Protein AF-A0A1C9CGJ0-F1 (afdb_monomer_lite)

Organism: NCBI:txid1196377

InterPro domains:
  IPR025595 Ycf91-like [PF14251] (33-117)

Secondary structure (DSSP, 8-state):
---------TT--S-----S-------SS-SEEEEEEEETTEEEEEEEEGGGGSSS-TT-PPPPEEEEESSHHHHHHHHHH-HHHHHH--HHHHHHHHHHHHHHHHHHHTT------

Radius of gyration: 16.67 Å; chains: 1; bounding box: 35×42×38 Å

Structure (mmCIF, N/CA/C/O backbone):
data_AF-A0A1C9CGJ0-F1
#
_entry.id   AF-A0A1C9CGJ0-F1
#
loop_
_atom_site.group_PDB
_atom_site.id
_atom_site.type_symbol
_atom_site.label_atom_id
_atom_site.label_alt_id
_atom_site.label_comp_id
_atom_site.label_asym_id
_atom_site.label_entity_id
_atom_site.label_seq_id
_atom_site.pdbx_PDB_ins_code
_atom_site.Cartn_x
_atom_site.Cartn_y
_atom_site.Cartn_z
_atom_site.occupancy
_atom_site.B_iso_or_equiv
_atom_site.auth_seq_id
_atom_site.auth_comp_id
_atom_site.auth_asym_id
_atom_site.auth_atom_id
_atom_site.pdbx_PDB_model_num
ATOM 1 N N . MET A 1 1 ? 22.691 -13.313 21.197 1.00 34.34 1 MET A N 1
ATOM 2 C CA . MET A 1 1 ? 21.961 -14.297 22.032 1.00 34.34 1 MET A CA 1
ATOM 3 C C . MET A 1 1 ? 20.498 -13.873 21.998 1.00 34.34 1 MET A C 1
ATOM 5 O O . MET A 1 1 ? 20.251 -12.762 22.424 1.00 34.34 1 MET A O 1
ATOM 9 N N . LEU A 1 2 ? 19.514 -14.563 21.418 1.00 28.83 2 LEU A N 1
ATOM 10 C CA . LEU A 1 2 ? 19.310 -15.968 21.039 1.00 28.83 2 LEU A CA 1
ATOM 11 C C . LEU A 1 2 ? 18.560 -16.051 19.684 1.00 28.83 2 LEU A C 1
ATOM 13 O O . LEU A 1 2 ? 17.824 -15.140 19.321 1.00 28.83 2 LEU A O 1
ATOM 17 N N . ASN A 1 3 ? 18.786 -17.144 18.952 1.00 32.75 3 ASN A N 1
ATOM 18 C CA . ASN A 1 3 ? 18.269 -17.458 17.613 1.00 32.75 3 ASN A CA 1
ATOM 19 C C . ASN A 1 3 ? 16.785 -17.863 17.611 1.00 32.75 3 ASN A C 1
ATOM 21 O O . ASN A 1 3 ? 16.377 -18.567 18.524 1.00 32.75 3 ASN A O 1
ATOM 25 N N . PHE A 1 4 ? 16.054 -17.590 16.521 1.00 26.88 4 PHE A N 1
ATOM 26 C CA . PHE A 1 4 ? 14.960 -18.458 16.041 1.00 26.88 4 PHE A CA 1
ATOM 27 C C . PHE A 1 4 ? 14.774 -18.319 14.516 1.00 26.88 4 PHE A C 1
ATOM 29 O O . PHE A 1 4 ? 13.781 -17.801 14.018 1.00 26.88 4 PHE A O 1
ATOM 36 N N . PHE A 1 5 ? 15.757 -18.795 13.748 1.00 32.62 5 PHE A N 1
ATOM 37 C CA . PHE A 1 5 ? 15.489 -19.267 12.389 1.00 32.62 5 PHE A CA 1
ATOM 38 C C . PHE A 1 5 ? 15.188 -20.764 12.499 1.00 32.62 5 PHE A C 1
ATOM 40 O O . PHE A 1 5 ? 16.071 -21.506 12.938 1.00 32.62 5 PHE A O 1
ATOM 47 N N . PRO A 1 6 ? 13.983 -21.243 12.147 1.00 31.89 6 PRO A N 1
ATOM 48 C CA . PRO A 1 6 ? 13.762 -22.674 12.053 1.00 31.89 6 PRO A CA 1
ATOM 49 C C . PRO A 1 6 ? 14.631 -23.195 10.908 1.00 31.89 6 PRO A C 1
ATOM 51 O O . PRO A 1 6 ? 14.603 -22.673 9.792 1.00 31.89 6 PRO A O 1
ATOM 54 N N . SER A 1 7 ? 15.442 -24.207 11.201 1.00 34.97 7 SER A N 1
ATOM 55 C CA . SER A 1 7 ? 16.223 -24.934 10.211 1.00 34.97 7 SER A CA 1
ATOM 56 C C . SER A 1 7 ? 15.279 -25.484 9.138 1.00 34.97 7 SER A C 1
ATOM 58 O O . SER A 1 7 ? 14.544 -26.441 9.386 1.00 34.97 7 SER A O 1
ATOM 60 N N . LEU A 1 8 ? 15.274 -24.872 7.951 1.00 35.66 8 LEU A N 1
ATOM 61 C CA . LEU A 1 8 ? 14.598 -25.441 6.791 1.00 35.66 8 LEU A CA 1
ATOM 62 C C . LEU A 1 8 ? 15.404 -26.642 6.294 1.00 35.66 8 LEU A C 1
ATOM 64 O O . LEU A 1 8 ? 16.453 -26.518 5.660 1.00 35.66 8 LEU A O 1
ATOM 68 N N . ASP A 1 9 ? 14.884 -27.805 6.655 1.00 29.20 9 ASP A N 1
ATOM 69 C CA . ASP A 1 9 ? 15.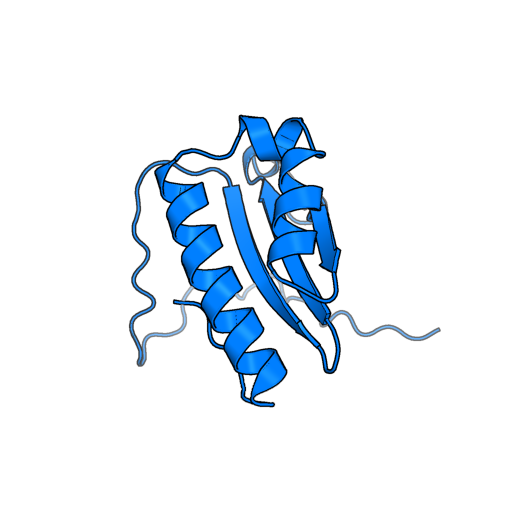351 -29.127 6.286 1.00 29.20 9 ASP A CA 1
ATOM 70 C C . ASP A 1 9 ? 15.365 -29.312 4.755 1.00 29.20 9 ASP A C 1
ATOM 72 O O . ASP A 1 9 ? 14.394 -29.011 4.052 1.00 29.20 9 ASP A O 1
ATOM 76 N N . LYS A 1 10 ? 16.492 -29.797 4.225 1.00 35.28 10 LYS A N 1
ATOM 77 C CA . LYS A 1 10 ? 16.827 -29.807 2.788 1.00 35.28 10 LYS A CA 1
ATOM 78 C C . LYS A 1 10 ? 16.078 -30.864 1.966 1.00 35.28 10 LYS A C 1
ATOM 80 O O . LYS A 1 10 ? 16.299 -30.951 0.763 1.00 35.28 10 LYS A O 1
ATOM 85 N N . HIS A 1 11 ? 15.164 -31.617 2.570 1.00 27.78 11 HIS A N 1
ATOM 86 C CA . HIS A 1 11 ? 14.382 -32.654 1.888 1.00 27.78 11 HIS A CA 1
ATOM 87 C C . HIS A 1 11 ? 12.887 -32.337 1.725 1.00 27.78 11 HIS A C 1
ATOM 89 O O . HIS A 1 11 ? 12.141 -33.169 1.217 1.00 27.78 11 HIS A O 1
ATOM 95 N N . LYS A 1 12 ? 12.429 -31.124 2.068 1.00 29.92 12 LYS A N 1
ATOM 96 C CA . LYS A 1 12 ? 11.003 -30.741 1.980 1.00 29.92 12 LYS A CA 1
ATOM 97 C C . LYS A 1 12 ? 10.610 -29.918 0.745 1.00 29.92 12 LYS A C 1
ATOM 99 O O . LYS A 1 12 ? 9.554 -29.297 0.732 1.00 29.92 12 LYS A O 1
ATOM 104 N N . PHE A 1 13 ? 11.420 -29.950 -0.313 1.00 36.97 13 PHE A N 1
ATOM 105 C CA . PHE A 1 13 ? 11.047 -29.457 -1.646 1.00 36.97 13 PHE A CA 1
ATOM 106 C C . PHE A 1 13 ? 10.605 -30.614 -2.548 1.00 36.97 13 PHE A C 1
AT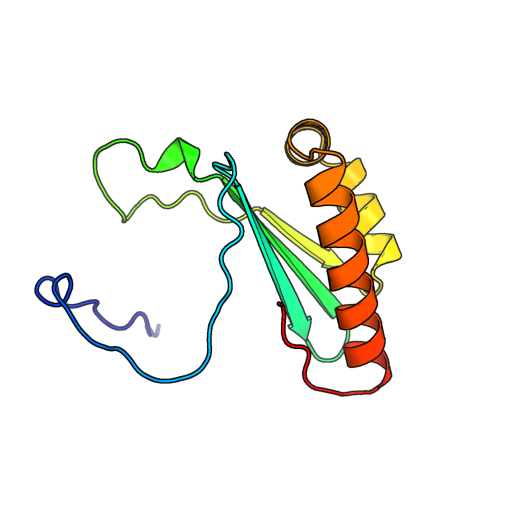OM 108 O O . PHE A 1 13 ? 11.171 -30.845 -3.608 1.00 36.97 13 PHE A O 1
ATOM 115 N N . SER A 1 14 ? 9.604 -31.382 -2.125 1.00 33.31 14 SER A N 1
ATOM 116 C CA . SER A 1 14 ? 8.770 -32.131 -3.068 1.00 33.31 14 SER A CA 1
ATOM 117 C C . SER A 1 14 ? 7.458 -32.530 -2.398 1.00 33.31 14 SER A C 1
ATOM 119 O O . SER A 1 14 ? 7.416 -33.405 -1.544 1.00 33.31 14 SER A O 1
ATOM 121 N N . VAL A 1 15 ? 6.388 -31.870 -2.848 1.00 41.78 15 VAL A N 1
ATOM 122 C CA . VAL A 1 15 ? 4.976 -32.191 -2.593 1.00 41.78 15 VAL A CA 1
ATOM 123 C C . VAL A 1 15 ? 4.485 -31.917 -1.160 1.00 41.78 15 VAL A C 1
ATOM 125 O O . VAL A 1 15 ? 5.176 -32.172 -0.185 1.00 41.78 15 VAL A O 1
ATOM 128 N N . LEU A 1 16 ? 3.233 -31.433 -1.086 1.00 32.56 16 LEU A N 1
ATOM 129 C CA . LEU A 1 16 ? 2.313 -31.248 0.056 1.00 32.56 16 LEU A CA 1
ATOM 130 C C . LEU A 1 16 ? 1.952 -29.759 0.270 1.00 32.56 16 LEU A C 1
ATOM 132 O O . LEU A 1 16 ? 2.797 -28.958 0.633 1.00 32.56 16 LEU A O 1
ATOM 136 N N . ARG A 1 17 ? 0.693 -29.328 0.104 1.00 26.47 17 ARG A N 1
ATOM 137 C CA . ARG A 1 17 ? -0.550 -30.109 -0.010 1.00 26.47 17 ARG A CA 1
ATOM 138 C C . ARG A 1 17 ? -1.696 -29.222 -0.518 1.00 26.47 17 ARG A C 1
ATOM 140 O O . ARG A 1 17 ? -1.867 -28.104 -0.045 1.00 26.47 17 ARG A O 1
ATOM 147 N N . LYS A 1 18 ? -2.511 -29.761 -1.432 1.00 40.00 18 LYS A N 1
ATOM 148 C CA . LYS A 1 18 ? -3.895 -29.323 -1.676 1.00 40.00 18 LYS A CA 1
ATOM 149 C C . LYS A 1 18 ? -4.667 -29.304 -0.345 1.00 40.00 18 LYS A C 1
ATOM 151 O O . LYS A 1 18 ? -4.686 -30.333 0.328 1.00 40.00 18 LYS A O 1
ATOM 156 N N . ASN A 1 19 ? -5.274 -28.168 0.009 1.00 25.78 19 ASN A N 1
ATOM 157 C CA . ASN A 1 19 ? -6.707 -28.023 0.327 1.00 25.78 19 ASN A CA 1
ATOM 158 C C . ASN A 1 19 ? -7.047 -26.571 0.737 1.00 25.78 19 ASN A C 1
ATOM 160 O O . ASN A 1 19 ? -6.459 -26.055 1.681 1.00 25.78 19 ASN A O 1
ATOM 164 N N . SER A 1 20 ? -8.016 -25.984 0.005 1.00 41.41 20 SER A N 1
ATOM 165 C CA . SER A 1 20 ? -8.964 -24.895 0.361 1.00 41.41 20 SER A CA 1
ATOM 166 C C . SER A 1 20 ? -8.390 -23.640 1.051 1.00 41.41 20 SER A C 1
ATOM 168 O O . SER A 1 20 ? -8.079 -23.691 2.230 1.00 41.41 20 SER A O 1
ATOM 170 N N . HIS A 1 21 ? -8.258 -22.456 0.450 1.00 29.89 21 HIS A N 1
ATOM 171 C CA . HIS A 1 21 ? -9.042 -21.777 -0.583 1.00 29.89 21 HIS A CA 1
ATOM 172 C C . HIS A 1 21 ? -8.117 -21.128 -1.627 1.00 29.89 21 HIS A C 1
ATOM 174 O O . HIS A 1 21 ? -6.976 -20.777 -1.346 1.00 29.89 21 HIS A O 1
ATOM 180 N N . THR A 1 22 ? -8.617 -21.017 -2.851 1.00 29.23 22 THR A N 1
ATOM 181 C CA . THR A 1 22 ? -7.965 -20.473 -4.049 1.00 29.23 22 THR A CA 1
ATOM 182 C C . THR A 1 22 ? -7.316 -19.103 -3.827 1.00 29.23 22 THR A C 1
ATOM 184 O O . THR A 1 22 ? -8.007 -18.092 -3.842 1.00 29.23 22 THR A O 1
ATOM 187 N N . LEU A 1 23 ? -5.984 -19.067 -3.711 1.00 36.19 23 LEU A N 1
ATOM 188 C CA . LEU A 1 23 ? -5.192 -17.880 -4.043 1.00 36.19 23 LEU A CA 1
ATOM 189 C C . LEU A 1 23 ? -5.130 -17.803 -5.569 1.00 36.19 23 LEU A C 1
ATOM 191 O O . LEU A 1 23 ? -4.410 -18.568 -6.220 1.00 36.19 23 LEU A O 1
ATOM 195 N N . SER A 1 24 ? -5.968 -16.950 -6.151 1.00 26.80 24 SER A N 1
ATOM 196 C CA . SER A 1 24 ? -5.990 -16.707 -7.588 1.00 26.80 24 SER A CA 1
ATOM 197 C C . SER A 1 24 ? -4.784 -15.859 -7.977 1.00 26.80 24 SER A C 1
ATOM 199 O O . SER A 1 24 ? -4.837 -14.635 -7.972 1.00 26.80 24 SER A O 1
ATOM 201 N N . PHE A 1 25 ? -3.690 -16.525 -8.337 1.00 38.56 25 PHE A N 1
ATOM 202 C CA . PHE A 1 25 ? -2.554 -15.883 -8.987 1.00 38.56 25 PHE A CA 1
ATOM 203 C 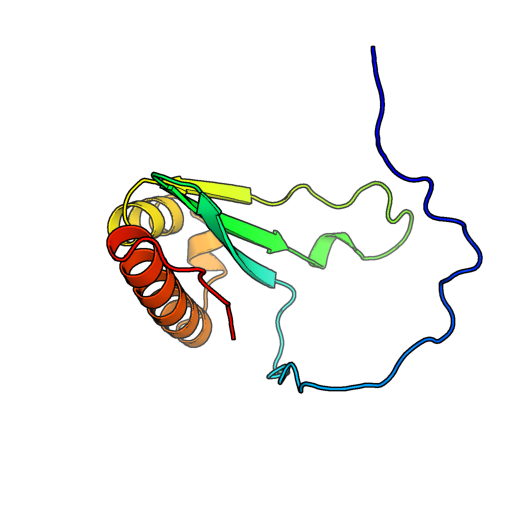C . PHE A 1 25 ? -2.958 -15.439 -10.397 1.00 38.56 25 PHE A C 1
ATOM 205 O O . PHE A 1 25 ? -3.013 -16.255 -11.323 1.00 38.56 25 PHE A O 1
ATOM 212 N N . SER A 1 26 ? -3.219 -14.145 -10.586 1.00 30.22 26 SER A N 1
ATOM 213 C CA . SER A 1 26 ? -3.253 -13.546 -11.919 1.00 30.22 26 SER A CA 1
ATOM 214 C C . SER A 1 26 ? -1.824 -13.468 -12.458 1.00 30.22 26 SER A C 1
ATOM 216 O O . SER A 1 26 ? -1.005 -12.618 -12.123 1.00 30.22 26 SER A O 1
ATOM 218 N N . LYS A 1 27 ? -1.506 -14.456 -13.286 1.00 38.28 27 LYS A N 1
ATOM 219 C CA . LYS A 1 27 ? -0.233 -14.630 -13.973 1.00 38.28 27 LYS A CA 1
ATOM 220 C C . LYS A 1 27 ? -0.192 -13.756 -15.224 1.00 38.28 27 LYS A C 1
ATOM 222 O O . LYS A 1 27 ? -0.697 -14.215 -16.237 1.00 38.28 27 LYS A O 1
ATOM 227 N N . VAL A 1 28 ? 0.470 -12.595 -15.196 1.00 33.00 28 VAL A N 1
ATOM 228 C CA . VAL A 1 28 ? 1.066 -11.969 -16.399 1.00 33.00 28 VAL A CA 1
ATOM 229 C C . VAL A 1 28 ? 2.300 -11.129 -16.006 1.00 33.00 28 VAL A C 1
ATOM 231 O O . VAL A 1 28 ? 2.183 -10.077 -15.394 1.00 33.00 28 VAL A O 1
ATOM 234 N N . SER A 1 29 ? 3.482 -11.656 -16.362 1.00 44.78 29 SER A N 1
ATOM 235 C CA . SER A 1 29 ? 4.811 -11.013 -16.483 1.00 44.78 29 SER A CA 1
ATOM 236 C C . SER A 1 29 ? 5.323 -10.098 -15.352 1.00 44.78 29 SER A C 1
ATOM 238 O O . SER A 1 29 ? 5.446 -8.894 -15.558 1.00 44.78 29 SER A O 1
ATOM 240 N N . THR A 1 30 ? 5.714 -10.627 -14.186 1.00 49.38 30 THR A N 1
ATOM 241 C CA . THR A 1 30 ? 6.213 -9.768 -13.090 1.00 49.38 30 THR A CA 1
ATOM 242 C C . THR A 1 30 ? 7.295 -10.408 -12.226 1.00 49.38 30 THR A C 1
ATOM 244 O O . THR A 1 30 ? 7.037 -11.185 -11.313 1.00 49.38 30 THR A O 1
ATOM 247 N N . ASN A 1 31 ? 8.546 -9.997 -12.438 1.00 67.12 31 ASN A N 1
ATOM 248 C CA . ASN A 1 31 ? 9.653 -10.270 -11.511 1.00 67.12 31 ASN A CA 1
ATOM 249 C C . ASN A 1 31 ? 9.565 -9.409 -10.233 1.00 67.12 31 ASN A C 1
ATOM 251 O O . ASN A 1 31 ? 10.584 -9.142 -9.603 1.00 67.12 31 ASN A O 1
ATOM 255 N N . THR A 1 32 ? 8.388 -8.925 -9.847 1.00 72.12 32 THR A N 1
ATOM 256 C CA . THR A 1 32 ? 8.191 -8.071 -8.674 1.00 72.12 32 THR A CA 1
ATOM 257 C C . THR A 1 32 ? 6.903 -8.449 -7.958 1.00 72.12 32 THR A C 1
ATOM 259 O O . THR A 1 32 ? 5.923 -8.833 -8.592 1.00 72.12 32 THR A O 1
ATOM 262 N N . TYR A 1 33 ? 6.901 -8.364 -6.628 1.00 81.69 33 TYR A N 1
ATOM 263 C CA . TYR A 1 33 ? 5.690 -8.562 -5.833 1.00 81.69 33 TYR A CA 1
ATOM 264 C C . TYR A 1 33 ? 5.645 -7.608 -4.639 1.00 81.69 33 TYR A C 1
ATOM 266 O O . TYR A 1 33 ? 6.683 -7.239 -4.083 1.00 81.69 33 TYR A O 1
ATOM 274 N N . TYR A 1 34 ? 4.424 -7.219 -4.262 1.00 85.44 34 TYR A N 1
ATOM 275 C CA . TYR A 1 34 ? 4.132 -6.339 -3.134 1.00 85.44 34 TYR A CA 1
ATOM 276 C C . TYR A 1 34 ? 3.373 -7.124 -2.065 1.00 85.44 34 TYR A C 1
ATOM 278 O O . TYR A 1 34 ? 2.354 -7.756 -2.353 1.00 85.44 34 TYR A O 1
ATOM 286 N N . LEU A 1 35 ? 3.860 -7.068 -0.830 1.00 88.44 35 LEU A N 1
ATOM 287 C CA . LEU A 1 35 ? 3.172 -7.603 0.337 1.00 88.44 35 LEU A CA 1
ATOM 288 C C . LEU A 1 35 ? 2.794 -6.449 1.257 1.00 88.44 35 LEU A C 1
ATOM 290 O O . LEU A 1 35 ? 3.667 -5.711 1.710 1.00 88.44 35 LEU A O 1
ATOM 294 N N . ILE A 1 36 ? 1.502 -6.308 1.533 1.00 88.69 36 ILE A N 1
ATOM 295 C CA . ILE A 1 36 ? 0.987 -5.298 2.450 1.00 88.69 36 ILE A CA 1
ATOM 296 C C . ILE A 1 36 ? 0.721 -5.945 3.799 1.00 88.69 36 ILE A C 1
ATOM 298 O O . ILE A 1 36 ? 0.142 -7.026 3.903 1.00 88.69 36 ILE A O 1
ATOM 302 N N . GLN A 1 37 ? 1.156 -5.268 4.846 1.00 87.56 37 GLN A N 1
ATOM 303 C CA . GLN A 1 37 ? 0.913 -5.641 6.226 1.00 87.56 37 GLN A CA 1
ATOM 304 C C . GLN A 1 37 ? 0.500 -4.397 7.000 1.00 87.56 37 GLN A C 1
ATOM 306 O O . GLN A 1 37 ? 0.742 -3.267 6.577 1.00 87.56 37 GLN A O 1
ATOM 311 N N . HIS A 1 38 ? -0.114 -4.596 8.156 1.00 80.44 38 HIS A N 1
ATOM 312 C CA . HIS A 1 38 ? -0.339 -3.518 9.105 1.00 80.44 38 HIS A CA 1
ATOM 313 C C . HIS A 1 38 ? -0.029 -4.013 10.511 1.00 80.44 38 HIS A C 1
ATOM 315 O O . HIS A 1 38 ? -0.245 -5.180 10.839 1.00 80.44 38 HIS A O 1
ATOM 321 N N . ASN A 1 39 ? 0.512 -3.105 11.310 1.00 79.38 39 ASN A N 1
ATOM 322 C CA . ASN A 1 39 ? 0.630 -3.223 12.755 1.00 79.38 39 ASN A CA 1
ATOM 323 C C . ASN A 1 39 ? -0.372 -2.256 13.397 1.00 79.38 39 ASN A C 1
ATOM 325 O O . ASN A 1 39 ? -1.004 -1.479 12.691 1.00 79.38 39 ASN A O 1
ATOM 329 N N . LEU A 1 40 ? -0.461 -2.255 14.732 1.00 76.25 40 LEU A N 1
ATOM 330 C CA . LEU A 1 40 ? -1.454 -1.480 15.497 1.00 76.25 40 LEU A CA 1
ATOM 331 C C . LEU A 1 40 ? -1.647 -0.026 15.026 1.00 76.25 40 LEU A C 1
ATOM 333 O O . LEU A 1 40 ? -2.781 0.437 15.009 1.00 76.25 40 LEU A O 1
ATOM 337 N N . ASP A 1 41 ? -0.574 0.654 14.600 1.00 87.12 41 ASP A N 1
ATOM 338 C CA . ASP A 1 41 ? -0.607 2.077 14.227 1.00 87.12 41 ASP A CA 1
ATOM 339 C C . ASP A 1 41 ? 0.015 2.393 12.852 1.00 87.12 41 ASP A C 1
ATOM 341 O O . ASP A 1 41 ? 0.289 3.557 12.544 1.00 87.12 41 ASP A O 1
ATOM 345 N N . SER A 1 42 ? 0.337 1.384 12.036 1.00 88.12 42 SER A N 1
ATOM 346 C CA . SER A 1 42 ? 1.050 1.628 10.772 1.00 88.12 42 SER A CA 1
ATOM 347 C C . SER A 1 42 ? 0.791 0.583 9.702 1.00 88.12 42 SER A C 1
ATOM 349 O O . SER A 1 42 ? 0.632 -0.600 9.987 1.00 88.12 42 SER A O 1
ATOM 351 N N . LEU A 1 43 ? 0.833 1.042 8.457 1.00 89.81 43 LEU A N 1
ATOM 352 C CA . LEU A 1 43 ? 0.882 0.234 7.252 1.00 89.81 43 LEU A CA 1
ATOM 353 C C . LEU A 1 43 ? 2.337 -0.016 6.859 1.00 89.81 43 LEU A C 1
ATOM 355 O O . LEU A 1 43 ? 3.197 0.859 7.000 1.00 89.81 43 LEU A O 1
ATOM 359 N N . GLN A 1 44 ? 2.591 -1.202 6.323 1.00 89.81 44 GLN A N 1
ATOM 360 C CA . GLN A 1 44 ? 3.866 -1.600 5.748 1.00 89.81 44 GLN A CA 1
ATOM 361 C C . GLN A 1 44 ? 3.646 -2.183 4.358 1.00 89.81 44 GLN A C 1
ATOM 363 O O . GLN A 1 44 ? 2.770 -3.022 4.164 1.00 89.81 44 GLN A O 1
ATOM 368 N N . VAL A 1 45 ? 4.467 -1.766 3.398 1.00 90.88 45 VAL A N 1
ATOM 369 C CA . VAL A 1 45 ? 4.543 -2.365 2.064 1.00 90.88 45 VAL A CA 1
ATOM 370 C C . VAL A 1 45 ? 5.944 -2.899 1.854 1.00 90.88 45 VAL A C 1
ATOM 372 O O . VAL A 1 45 ? 6.914 -2.146 1.871 1.00 90.88 45 VAL A O 1
ATOM 375 N N . LEU A 1 46 ? 6.039 -4.205 1.638 1.00 87.00 46 LEU A N 1
ATOM 376 C CA . LEU A 1 46 ? 7.270 -4.891 1.300 1.00 87.00 46 LEU A CA 1
ATOM 377 C C . LEU A 1 46 ? 7.291 -5.103 -0.211 1.00 87.00 46 LEU A C 1
ATOM 379 O O . LEU A 1 46 ? 6.452 -5.821 -0.755 1.00 87.00 46 LEU A O 1
ATOM 383 N N . TYR A 1 47 ? 8.254 -4.485 -0.880 1.00 85.62 47 TYR A N 1
ATOM 384 C CA . TYR A 1 47 ? 8.514 -4.671 -2.299 1.00 85.62 47 TYR A CA 1
ATOM 385 C C . TYR A 1 47 ? 9.682 -5.631 -2.498 1.00 85.62 47 TYR A C 1
ATOM 387 O O . TYR A 1 47 ? 10.781 -5.414 -1.983 1.00 85.62 47 TYR A O 1
ATOM 395 N N . TYR A 1 48 ? 9.456 -6.660 -3.302 1.00 81.31 48 TYR A N 1
ATOM 396 C CA . TYR A 1 48 ? 10.467 -7.638 -3.666 1.00 81.31 48 TYR A CA 1
ATOM 397 C C . TYR A 1 48 ? 10.715 -7.617 -5.164 1.00 81.31 48 TYR A C 1
ATOM 399 O O . TYR A 1 48 ? 9.780 -7.529 -5.959 1.00 81.31 48 TYR A O 1
ATOM 407 N N . ASN A 1 49 ? 11.982 -7.776 -5.543 1.00 75.44 49 ASN A N 1
ATOM 408 C CA . ASN A 1 49 ? 12.387 -7.956 -6.926 1.00 75.44 49 ASN A CA 1
ATOM 409 C C . ASN A 1 49 ? 13.056 -9.328 -7.109 1.00 75.44 49 ASN A C 1
ATOM 411 O O . ASN A 1 49 ? 14.119 -9.611 -6.559 1.00 75.44 49 ASN A O 1
ATOM 415 N N . LEU A 1 50 ? 12.407 -10.180 -7.894 1.00 68.06 50 LEU A N 1
ATOM 416 C CA . LEU A 1 50 ? 12.760 -11.569 -8.174 1.00 68.06 50 LEU A CA 1
ATOM 417 C C . LEU A 1 50 ? 13.871 -11.719 -9.225 1.00 68.06 50 LEU A C 1
ATOM 419 O O . LEU A 1 50 ? 14.356 -12.830 -9.427 1.00 68.06 50 LEU A O 1
ATOM 423 N N . HIS A 1 51 ? 14.328 -10.637 -9.870 1.00 59.97 51 HIS A N 1
ATOM 424 C CA . HIS A 1 51 ? 15.419 -10.698 -10.854 1.00 59.97 51 HIS A CA 1
ATOM 425 C C . HIS A 1 51 ? 16.738 -11.214 -10.237 1.00 59.97 51 HIS A C 1
ATOM 427 O O . HIS A 1 51 ? 17.584 -11.772 -10.931 1.00 59.97 51 HIS A O 1
ATOM 433 N N . SER A 1 52 ? 16.894 -11.106 -8.913 1.00 51.53 52 SER A N 1
ATOM 434 C CA . SER A 1 52 ? 18.070 -11.582 -8.169 1.00 51.53 52 SER A CA 1
ATOM 435 C C . SER A 1 52 ? 18.110 -13.101 -7.918 1.00 51.53 52 SER A C 1
ATOM 437 O O . SER A 1 52 ? 19.053 -13.581 -7.292 1.00 51.53 52 SER A O 1
ATOM 439 N N . LEU A 1 53 ? 17.106 -13.872 -8.353 1.00 53.00 53 LEU A N 1
ATOM 440 C CA . LEU A 1 53 ? 17.011 -15.316 -8.073 1.00 53.00 53 LEU A CA 1
ATOM 441 C C . LEU A 1 53 ? 17.696 -16.206 -9.118 1.00 53.00 53 LEU A C 1
ATOM 443 O O . LEU A 1 53 ? 17.696 -17.434 -8.991 1.00 53.00 53 LEU A O 1
ATOM 447 N N . SER A 1 54 ? 18.284 -15.600 -10.150 1.00 49.81 54 SER A N 1
ATOM 448 C CA . SER A 1 54 ? 18.959 -16.321 -11.222 1.00 49.81 54 SER A CA 1
ATOM 449 C C . SER A 1 54 ? 20.324 -16.833 -10.753 1.00 49.81 54 SER A C 1
ATOM 451 O O . SER A 1 54 ? 21.320 -16.119 -10.739 1.00 49.81 54 SER A O 1
ATOM 453 N N . HIS A 1 55 ? 20.328 -18.111 -10.380 1.00 50.12 55 HIS A N 1
ATOM 454 C CA . HIS A 1 55 ? 21.476 -19.003 -10.231 1.00 50.12 55 HIS A CA 1
ATOM 455 C C . HIS A 1 55 ? 22.429 -18.766 -9.042 1.00 50.12 55 HIS A C 1
ATOM 457 O O . HIS A 1 55 ? 23.350 -17.961 -9.079 1.00 50.12 55 HIS A O 1
ATOM 463 N N . LYS A 1 56 ? 22.309 -19.700 -8.082 1.00 46.03 56 LYS A N 1
ATOM 464 C CA . LYS A 1 56 ? 23.238 -20.064 -6.991 1.00 46.03 56 LYS A CA 1
ATOM 465 C C . LYS A 1 56 ? 22.993 -19.325 -5.666 1.00 46.03 56 LYS A C 1
ATOM 467 O O . LYS A 1 56 ? 23.487 -18.237 -5.419 1.00 46.03 56 LYS A O 1
ATOM 472 N N . ASN A 1 57 ? 22.326 -20.060 -4.769 1.00 44.12 57 ASN A N 1
ATOM 473 C CA . ASN A 1 57 ? 22.079 -19.799 -3.346 1.00 44.12 57 ASN A CA 1
ATOM 474 C C . ASN A 1 57 ? 20.847 -18.940 -3.011 1.00 44.12 57 ASN A C 1
ATOM 476 O O . ASN A 1 57 ? 20.919 -17.725 -2.884 1.00 44.12 57 ASN A O 1
ATOM 480 N N . LEU A 1 58 ? 19.759 -19.628 -2.638 1.00 50.38 58 LEU A N 1
ATOM 481 C CA . LEU A 1 58 ? 18.584 -19.103 -1.910 1.00 50.38 58 LEU A CA 1
ATOM 482 C C . LEU A 1 58 ? 18.920 -18.405 -0.568 1.00 50.38 58 LEU A C 1
ATOM 484 O O . LEU A 1 58 ? 18.020 -17.987 0.152 1.00 50.38 58 LEU A O 1
ATOM 488 N N . ARG A 1 59 ? 20.205 -18.306 -0.201 1.00 47.66 59 ARG A N 1
ATOM 489 C CA . ARG A 1 59 ? 20.690 -17.614 1.002 1.00 47.66 59 ARG A CA 1
ATOM 490 C C . ARG A 1 59 ? 20.936 -16.120 0.7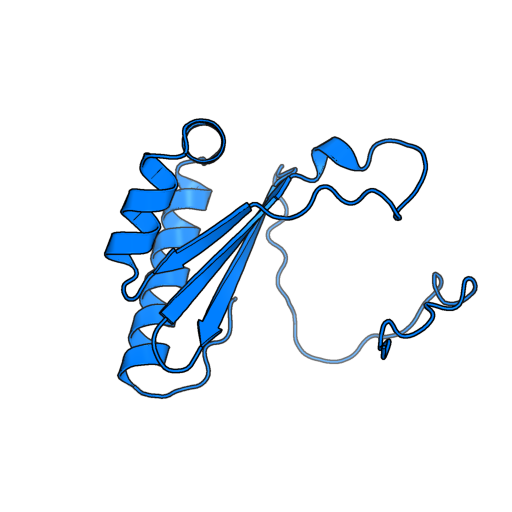77 1.00 47.66 59 ARG A C 1
ATOM 492 O O . ARG A 1 59 ? 21.056 -15.399 1.757 1.00 47.66 59 ARG A O 1
ATOM 499 N N . ASN A 1 60 ? 20.956 -15.666 -0.480 1.00 48.41 60 ASN A N 1
ATOM 500 C CA . ASN A 1 60 ? 21.141 -14.262 -0.855 1.00 48.41 60 ASN A CA 1
ATOM 501 C C . ASN A 1 60 ? 19.866 -13.699 -1.496 1.00 48.41 60 ASN A C 1
ATOM 503 O O . ASN A 1 60 ? 19.916 -13.049 -2.538 1.00 48.41 60 ASN A O 1
ATOM 507 N N . LEU A 1 61 ? 18.705 -13.981 -0.896 1.00 56.84 61 LEU A N 1
ATOM 508 C CA . LEU A 1 61 ? 17.494 -13.228 -1.211 1.00 56.84 61 LEU A CA 1
ATOM 509 C C . LEU A 1 61 ? 17.802 -11.753 -0.952 1.00 56.84 61 LEU A C 1
ATOM 511 O O . LEU A 1 61 ? 18.135 -11.385 0.175 1.00 56.84 61 LEU A O 1
ATOM 515 N N . CYS A 1 62 ? 17.737 -10.927 -1.997 1.00 62.56 62 CYS A N 1
ATOM 516 C CA . CYS A 1 62 ? 17.855 -9.488 -1.827 1.00 62.56 62 CYS A CA 1
ATOM 517 C C . CYS A 1 62 ? 16.753 -9.062 -0.841 1.00 62.56 62 CYS A C 1
ATOM 519 O O . CYS A 1 62 ? 15.592 -9.441 -1.053 1.00 62.56 62 CYS A O 1
ATOM 521 N N . PRO A 1 63 ? 17.092 -8.380 0.266 1.00 73.88 63 PRO A N 1
ATOM 522 C CA . PRO A 1 63 ? 16.095 -7.995 1.250 1.00 73.88 63 PRO A CA 1
ATOM 523 C C . PRO A 1 63 ? 15.025 -7.123 0.581 1.00 73.88 63 PRO A C 1
ATOM 525 O O . PRO A 1 63 ? 15.350 -6.343 -0.321 1.00 73.88 63 PRO A O 1
ATOM 528 N N . PRO A 1 64 ? 13.751 -7.252 0.986 1.00 84.62 64 PRO A N 1
ATOM 529 C CA . PRO A 1 64 ? 12.711 -6.397 0.447 1.00 84.62 64 PRO A CA 1
ATOM 530 C C . PRO A 1 64 ? 12.992 -4.939 0.786 1.00 84.62 64 PRO A C 1
ATOM 532 O O . PRO A 1 64 ? 13.526 -4.617 1.849 1.00 84.62 64 PRO A O 1
ATOM 535 N N . ILE A 1 65 ? 12.544 -4.054 -0.094 1.00 88.19 65 ILE A N 1
ATOM 536 C CA . ILE A 1 65 ? 12.432 -2.637 0.230 1.00 88.19 65 ILE A CA 1
ATOM 537 C C . ILE A 1 65 ? 11.150 -2.483 1.041 1.00 88.19 65 ILE A C 1
ATOM 539 O O . ILE A 1 65 ? 10.078 -2.880 0.582 1.00 88.19 65 ILE A O 1
ATOM 543 N N . VAL A 1 66 ? 11.264 -1.949 2.255 1.00 91.25 66 VAL A N 1
ATOM 544 C CA . VAL A 1 66 ? 10.134 -1.805 3.176 1.00 91.25 66 VAL A CA 1
ATOM 545 C C . VAL A 1 66 ? 9.759 -0.336 3.286 1.00 91.25 66 VAL A C 1
ATOM 547 O O . VAL A 1 66 ? 10.580 0.499 3.662 1.00 91.25 66 VAL A O 1
ATOM 550 N N . PHE A 1 67 ? 8.502 -0.032 2.986 1.00 93.00 67 PHE A N 1
ATOM 551 C CA . PHE A 1 67 ? 7.904 1.281 3.182 1.00 93.00 67 PHE A CA 1
ATOM 552 C C . PHE A 1 67 ? 6.952 1.212 4.367 1.00 93.00 67 PHE A C 1
ATOM 554 O O . PHE A 1 67 ? 6.036 0.395 4.357 1.00 93.00 67 PHE A O 1
ATOM 561 N N . THR A 1 68 ? 7.140 2.080 5.358 1.00 93.62 68 THR A N 1
ATOM 562 C CA . THR A 1 68 ? 6.309 2.116 6.567 1.00 93.62 68 THR A CA 1
ATOM 563 C C . THR A 1 68 ? 5.741 3.509 6.759 1.00 93.62 68 THR A C 1
ATOM 565 O O . THR A 1 68 ? 6.485 4.489 6.727 1.00 93.62 68 THR A O 1
ATOM 568 N N . ALA A 1 69 ? 4.434 3.607 6.988 1.00 94.50 69 ALA A N 1
ATOM 569 C CA . ALA A 1 69 ? 3.780 4.872 7.290 1.00 94.50 69 ALA A CA 1
ATOM 570 C C . ALA A 1 69 ? 2.456 4.673 8.037 1.00 94.50 69 ALA A C 1
ATOM 572 O O . ALA A 1 69 ? 1.981 3.552 8.182 1.00 94.50 69 ALA A O 1
ATOM 573 N N . LYS A 1 70 ? 1.844 5.760 8.518 1.00 92.94 70 LYS A N 1
ATOM 574 C CA . LYS A 1 70 ? 0.575 5.691 9.265 1.00 92.94 70 LYS A CA 1
ATOM 575 C C . LYS A 1 70 ? -0.654 5.652 8.361 1.00 92.94 70 LYS A C 1
ATOM 577 O O . LYS A 1 70 ? -1.702 5.191 8.790 1.00 92.94 70 LYS A O 1
ATOM 582 N N . THR A 1 71 ? -0.528 6.156 7.135 1.00 94.94 71 THR A N 1
ATOM 583 C CA . THR A 1 71 ? -1.636 6.264 6.179 1.00 94.94 71 THR A CA 1
ATOM 584 C C . THR A 1 71 ? -1.244 5.727 4.810 1.00 94.94 71 THR A C 1
ATOM 586 O O . THR A 1 71 ? -0.067 5.762 4.429 1.00 94.94 71 THR A O 1
ATOM 589 N N . ALA A 1 72 ? -2.231 5.280 4.033 1.00 95.31 72 ALA A N 1
ATOM 590 C CA . ALA A 1 72 ? -2.011 4.817 2.663 1.00 95.31 72 ALA A CA 1
ATOM 591 C C . ALA A 1 72 ? -1.431 5.939 1.796 1.00 95.31 72 ALA A C 1
ATOM 593 O O . ALA A 1 72 ? -0.517 5.718 1.005 1.00 95.31 72 ALA A O 1
ATOM 594 N N . LYS A 1 73 ? -1.890 7.179 2.013 1.00 96.81 73 LYS A N 1
ATOM 595 C CA . LYS A 1 73 ? -1.356 8.372 1.341 1.00 96.81 73 LYS A CA 1
ATOM 596 C C . LYS A 1 73 ? 0.150 8.527 1.552 1.00 96.81 73 LYS A C 1
ATOM 598 O O . LYS A 1 73 ? 0.871 8.819 0.601 1.00 96.81 73 LYS A O 1
ATOM 603 N N . GLN A 1 74 ? 0.630 8.350 2.783 1.00 96.75 74 GLN A N 1
ATOM 604 C CA . GLN A 1 74 ? 2.059 8.455 3.075 1.00 96.75 74 GLN A CA 1
ATOM 605 C C . GLN A 1 74 ? 2.854 7.329 2.406 1.00 96.75 74 GLN A C 1
ATOM 607 O O . GLN A 1 74 ? 3.907 7.606 1.838 1.00 96.75 74 GLN A O 1
ATOM 612 N N . ILE A 1 75 ? 2.337 6.095 2.392 1.00 95.50 75 ILE A N 1
ATOM 613 C CA . ILE A 1 75 ? 2.953 4.995 1.634 1.00 95.50 75 ILE A CA 1
ATOM 614 C C . ILE A 1 75 ? 3.058 5.347 0.145 1.00 95.50 75 ILE A C 1
ATOM 616 O O . ILE A 1 75 ? 4.129 5.202 -0.441 1.00 95.50 75 ILE A O 1
ATOM 620 N N . SER A 1 76 ? 1.991 5.870 -0.462 1.00 95.19 76 SER A N 1
ATOM 621 C CA . SER A 1 76 ? 1.998 6.275 -1.873 1.00 95.19 76 SER A CA 1
ATOM 622 C C . SER A 1 76 ? 3.038 7.355 -2.170 1.00 95.19 76 SER A C 1
ATOM 624 O O . SER A 1 76 ? 3.649 7.338 -3.236 1.00 95.19 76 SER A O 1
ATOM 626 N N . ILE A 1 77 ? 3.260 8.291 -1.244 1.00 95.50 77 ILE A N 1
ATOM 627 C CA . ILE A 1 77 ? 4.311 9.310 -1.362 1.00 95.50 77 ILE A CA 1
ATOM 628 C C . ILE A 1 77 ? 5.701 8.661 -1.300 1.00 95.50 77 ILE A C 1
ATOM 630 O O . ILE A 1 77 ? 6.551 8.954 -2.138 1.00 95.50 77 ILE A O 1
ATOM 634 N N . LEU A 1 78 ? 5.930 7.747 -0.351 1.00 95.25 78 LEU A N 1
ATOM 635 C CA . LEU A 1 78 ? 7.205 7.034 -0.228 1.00 95.25 78 LEU A CA 1
ATOM 636 C C . LEU A 1 78 ? 7.530 6.208 -1.483 1.00 95.25 78 LEU A C 1
ATOM 638 O O . LEU A 1 78 ? 8.671 6.217 -1.942 1.00 95.25 78 LEU A O 1
ATOM 642 N N . LEU A 1 79 ? 6.528 5.544 -2.063 1.00 92.88 79 LEU A N 1
ATOM 643 C CA . LEU A 1 79 ? 6.673 4.791 -3.311 1.00 92.88 79 LEU A CA 1
ATOM 644 C C . LEU A 1 79 ? 7.053 5.698 -4.486 1.00 92.88 79 LEU A C 1
ATOM 646 O O . LEU A 1 79 ? 7.940 5.338 -5.254 1.00 92.88 79 LEU A O 1
ATOM 650 N N . GLN A 1 80 ? 6.425 6.874 -4.600 1.00 92.31 80 GLN A N 1
ATOM 651 C CA . GLN A 1 80 ? 6.730 7.860 -5.645 1.00 92.31 80 GLN A CA 1
ATOM 652 C C . GLN A 1 80 ? 8.153 8.416 -5.533 1.00 92.31 80 GLN A C 1
ATOM 654 O O . GLN A 1 80 ? 8.828 8.564 -6.547 1.00 92.31 80 GLN A O 1
ATOM 659 N N . TYR A 1 81 ? 8.634 8.687 -4.316 1.00 94.00 81 TYR A N 1
ATOM 660 C CA . TYR A 1 81 ? 10.003 9.172 -4.109 1.00 94.00 81 TYR A CA 1
ATOM 661 C C . TYR A 1 81 ? 11.073 8.105 -4.351 1.00 94.00 81 TYR A C 1
ATOM 663 O O . TYR A 1 81 ? 12.238 8.432 -4.584 1.00 94.00 81 TYR A O 1
ATOM 671 N N . HIS A 1 82 ? 10.708 6.824 -4.313 1.00 90.94 82 HIS A N 1
ATOM 672 C CA . HIS A 1 82 ? 11.642 5.743 -4.572 1.00 90.94 82 HIS A CA 1
ATOM 673 C C . HIS A 1 82 ? 11.724 5.432 -6.074 1.00 90.94 82 HIS A C 1
ATOM 675 O O . HIS A 1 82 ? 11.127 4.463 -6.545 1.00 90.94 82 HIS A O 1
ATOM 681 N N . ASN A 1 83 ? 12.523 6.215 -6.811 1.00 87.50 83 ASN A N 1
ATOM 682 C CA . ASN A 1 83 ? 12.677 6.156 -8.275 1.00 87.50 83 ASN A CA 1
ATOM 683 C C . ASN A 1 83 ? 12.656 4.731 -8.857 1.00 87.50 83 ASN A C 1
ATOM 685 O O . ASN A 1 83 ? 11.888 4.452 -9.767 1.00 87.50 83 ASN A O 1
ATOM 689 N N . TYR A 1 84 ? 13.444 3.797 -8.311 1.00 85.94 84 TYR A N 1
ATOM 690 C CA . TYR A 1 84 ? 13.497 2.420 -8.824 1.00 85.94 84 TYR A CA 1
ATOM 691 C C . TYR A 1 84 ? 12.155 1.672 -8.754 1.00 85.94 84 TYR A C 1
ATOM 693 O O . TYR A 1 84 ? 11.817 0.928 -9.667 1.00 85.94 84 TYR A O 1
ATOM 701 N N . VAL A 1 85 ? 11.404 1.857 -7.666 1.00 86.31 85 VAL A N 1
ATOM 702 C CA . VAL A 1 85 ? 10.109 1.191 -7.451 1.00 86.31 85 VAL A CA 1
ATOM 703 C C . VAL A 1 85 ? 9.025 1.920 -8.229 1.00 86.31 85 VAL A C 1
ATOM 705 O O . VAL A 1 85 ? 8.159 1.282 -8.813 1.00 86.31 85 VAL A O 1
ATOM 708 N N . PHE A 1 86 ? 9.095 3.250 -8.276 1.00 87.94 86 PHE A N 1
ATOM 709 C CA . PHE A 1 86 ? 8.177 4.065 -9.057 1.00 87.94 86 PHE A CA 1
ATOM 710 C C . PHE A 1 86 ? 8.258 3.741 -10.555 1.00 87.94 86 PHE A C 1
ATOM 712 O O . PHE A 1 86 ? 7.238 3.467 -11.176 1.00 87.94 86 PHE A O 1
ATOM 719 N N . PHE A 1 87 ? 9.466 3.691 -11.126 1.00 85.44 87 PHE A N 1
ATOM 720 C CA . PHE A 1 87 ? 9.657 3.377 -12.545 1.00 85.44 87 PHE A CA 1
ATOM 721 C C . PHE A 1 87 ? 9.376 1.909 -12.894 1.00 85.44 87 PHE A C 1
ATOM 723 O O . PHE A 1 87 ? 9.120 1.611 -14.059 1.00 85.44 87 PHE A O 1
ATOM 730 N N . SER A 1 88 ? 9.413 0.987 -11.925 1.00 84.12 88 SER A N 1
ATOM 731 C CA . SER A 1 88 ? 9.060 -0.422 -12.152 1.00 84.12 88 SER A CA 1
ATOM 732 C C . SER A 1 88 ? 7.563 -0.717 -11.998 1.00 84.12 88 SER A C 1
ATOM 734 O O . SER A 1 88 ? 7.123 -1.826 -12.312 1.00 84.12 88 SER A O 1
ATOM 736 N N . LEU A 1 89 ? 6.774 0.250 -11.522 1.00 84.19 89 LEU A N 1
ATOM 737 C CA . LEU A 1 89 ? 5.351 0.094 -11.258 1.00 84.19 89 LEU A CA 1
ATOM 738 C C . LEU A 1 89 ? 4.535 0.390 -12.525 1.00 84.19 89 LEU A C 1
ATOM 740 O O . LEU A 1 89 ? 4.415 1.537 -12.950 1.00 84.19 89 LEU A O 1
ATOM 744 N N . SER A 1 90 ? 3.936 -0.643 -13.124 1.00 87.12 90 SER A N 1
ATOM 745 C CA . SER A 1 90 ? 2.955 -0.441 -14.199 1.00 87.12 90 SER A CA 1
ATOM 746 C C . SER A 1 90 ? 1.646 0.140 -13.653 1.00 87.12 90 SER A C 1
ATOM 748 O O . SER A 1 90 ? 1.343 0.006 -12.466 1.00 87.12 90 SER A O 1
ATOM 750 N N . SER A 1 91 ? 0.830 0.737 -14.525 1.00 88.00 91 SER A N 1
ATOM 751 C CA . SER A 1 91 ? -0.495 1.262 -14.162 1.00 88.00 91 SER A CA 1
ATOM 752 C C . SER A 1 91 ? -1.378 0.209 -13.490 1.00 88.00 91 SER A C 1
ATOM 754 O O . SER A 1 91 ? -2.020 0.501 -12.485 1.00 88.00 91 SER A O 1
ATOM 756 N N . ASP A 1 92 ? -1.360 -1.026 -13.991 1.00 87.12 92 ASP A N 1
ATOM 757 C CA . ASP A 1 92 ? -2.166 -2.123 -13.445 1.00 87.12 92 ASP A CA 1
ATOM 758 C C . ASP A 1 92 ? -1.732 -2.481 -12.018 1.00 87.12 92 ASP A C 1
ATOM 760 O O . ASP A 1 92 ? -2.571 -2.630 -11.127 1.00 87.12 92 ASP A O 1
ATOM 764 N N . HIS A 1 93 ? -0.419 -2.537 -11.766 1.00 85.62 93 HIS A N 1
ATOM 765 C CA . HIS A 1 93 ? 0.111 -2.750 -10.419 1.00 85.62 93 HIS A CA 1
ATOM 766 C C . HIS A 1 93 ? -0.152 -1.564 -9.501 1.00 85.62 93 HIS A C 1
ATOM 768 O O . HIS A 1 93 ? -0.436 -1.772 -8.325 1.00 85.62 93 HIS A O 1
ATOM 774 N N . ALA A 1 94 ? -0.092 -0.334 -10.013 1.00 88.31 94 ALA A N 1
ATOM 775 C CA . ALA A 1 94 ? -0.409 0.859 -9.239 1.00 88.31 94 ALA A CA 1
ATOM 776 C C . ALA A 1 94 ? -1.876 0.860 -8.787 1.00 88.31 94 ALA A C 1
ATOM 778 O O . ALA A 1 94 ? -2.159 1.133 -7.622 1.00 88.31 94 ALA A O 1
ATOM 779 N N . LEU A 1 95 ? -2.804 0.499 -9.681 1.00 91.31 95 LEU A N 1
ATOM 780 C CA . LEU A 1 95 ? -4.229 0.382 -9.366 1.00 91.31 95 LEU A CA 1
ATOM 781 C C . LEU A 1 95 ? -4.498 -0.741 -8.361 1.00 91.31 95 LEU A C 1
ATOM 783 O O . LEU A 1 95 ? -5.224 -0.535 -7.387 1.00 91.31 95 LEU A O 1
ATOM 787 N N . TYR A 1 96 ? -3.880 -1.908 -8.564 1.00 91.88 96 TYR A N 1
ATOM 788 C CA . TYR A 1 96 ? -3.929 -3.011 -7.606 1.00 91.88 96 TYR A CA 1
ATOM 789 C C . TYR A 1 96 ? -3.434 -2.562 -6.224 1.00 91.88 96 TYR A C 1
ATOM 791 O O . TYR A 1 96 ? -4.136 -2.726 -5.227 1.00 91.88 96 TYR A O 1
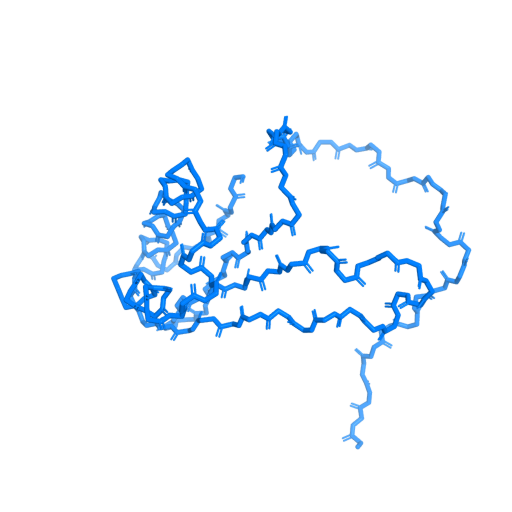ATOM 799 N N . LEU A 1 97 ? -2.259 -1.932 -6.169 1.00 91.44 97 LEU A N 1
ATOM 800 C CA . LEU A 1 97 ? -1.639 -1.488 -4.926 1.00 91.44 97 LEU A CA 1
ATOM 801 C C . LEU A 1 97 ? -2.488 -0.426 -4.225 1.00 91.44 97 LEU A C 1
ATOM 803 O O . LEU A 1 97 ? -2.654 -0.487 -3.012 1.00 91.44 97 LEU A O 1
ATOM 807 N N . GLY A 1 98 ? -3.079 0.505 -4.977 1.00 93.75 98 GLY A N 1
ATOM 808 C CA . GLY A 1 98 ? -4.008 1.497 -4.442 1.00 93.75 98 GLY A CA 1
ATOM 809 C C . GLY A 1 98 ? -5.234 0.858 -3.787 1.00 93.75 98 GLY A C 1
ATOM 810 O O . GLY A 1 98 ? -5.602 1.239 -2.675 1.00 93.75 98 GLY A O 1
ATOM 811 N N . ARG A 1 99 ? -5.830 -0.156 -4.429 1.00 95.12 99 ARG A N 1
ATOM 812 C CA . ARG A 1 99 ? -6.973 -0.899 -3.875 1.00 95.12 99 ARG A CA 1
ATOM 813 C C . ARG A 1 99 ? -6.606 -1.622 -2.580 1.00 95.12 99 ARG A C 1
ATOM 815 O O . ARG A 1 99 ? -7.335 -1.519 -1.596 1.00 95.12 99 ARG A O 1
ATOM 822 N N . GLU A 1 100 ? -5.485 -2.334 -2.571 1.00 95.25 100 GLU A N 1
ATOM 823 C CA . GLU A 1 100 ? -5.046 -3.089 -1.396 1.00 95.25 100 GLU A CA 1
ATOM 824 C C . GLU A 1 100 ? -4.605 -2.165 -0.245 1.00 95.25 100 GLU A C 1
ATOM 826 O O . GLU A 1 100 ? -4.930 -2.424 0.913 1.00 95.25 100 GLU A O 1
ATOM 831 N N . LEU A 1 101 ? -3.973 -1.023 -0.541 1.00 95.00 101 LEU A N 1
ATOM 832 C CA . LEU A 1 101 ? -3.648 -0.006 0.463 1.00 95.00 101 LEU A CA 1
ATOM 833 C C . LEU A 1 101 ? -4.893 0.616 1.096 1.00 95.00 101 LEU A C 1
ATOM 835 O O . LEU A 1 101 ? -4.924 0.806 2.311 1.00 95.00 101 LEU A O 1
ATOM 839 N N . MET A 1 102 ? -5.926 0.900 0.300 1.00 95.94 102 MET A N 1
ATOM 840 C CA . MET A 1 102 ? -7.189 1.430 0.815 1.00 95.94 102 MET A CA 1
ATOM 841 C C . MET A 1 102 ? -7.877 0.421 1.742 1.00 95.94 102 MET A C 1
ATOM 843 O O . MET A 1 102 ? -8.321 0.785 2.830 1.00 95.94 102 MET A O 1
ATOM 847 N N . LYS A 1 103 ? -7.915 -0.863 1.358 1.00 95.19 103 LYS A N 1
ATOM 848 C CA . LYS A 1 103 ? -8.420 -1.939 2.226 1.00 95.19 103 LYS A CA 1
ATOM 849 C C . LYS A 1 103 ? -7.630 -2.035 3.531 1.00 95.19 103 LYS A C 1
ATOM 851 O O . LYS A 1 103 ? -8.233 -2.149 4.596 1.00 95.19 103 LYS A O 1
ATOM 856 N N . ALA A 1 104 ? -6.300 -1.987 3.456 1.00 93.12 104 ALA A N 1
ATOM 857 C CA . ALA A 1 104 ? -5.435 -2.070 4.627 1.00 93.12 104 ALA A CA 1
ATOM 858 C C . ALA A 1 104 ? -5.633 -0.875 5.573 1.00 93.12 104 ALA A C 1
ATOM 860 O O . ALA A 1 104 ? -5.693 -1.059 6.786 1.00 93.12 104 ALA A O 1
ATOM 861 N N . GLU A 1 105 ? -5.803 0.334 5.036 1.00 95.06 105 GLU A N 1
ATOM 862 C CA . GLU A 1 105 ? -6.082 1.535 5.826 1.00 95.06 105 GLU A CA 1
ATOM 863 C C . GLU A 1 105 ? -7.450 1.469 6.517 1.00 95.06 105 GLU A C 1
ATOM 865 O O . GLU A 1 105 ? -7.549 1.759 7.708 1.00 95.06 105 GLU A O 1
ATOM 870 N N . ILE A 1 106 ? -8.493 1.011 5.815 1.00 95.38 106 ILE A N 1
ATOM 871 C CA . ILE A 1 106 ? -9.811 0.779 6.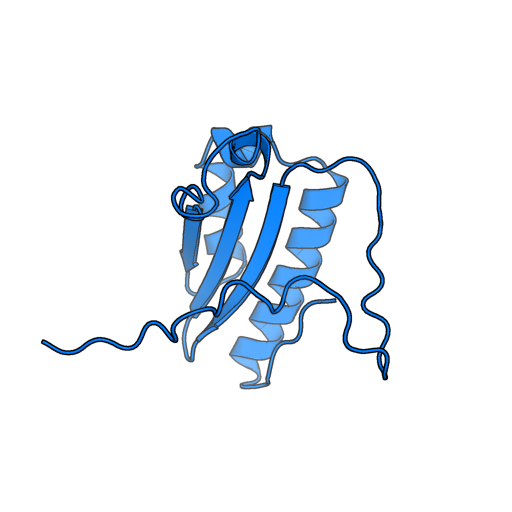423 1.00 95.38 106 ILE A CA 1
ATOM 872 C C . ILE A 1 106 ? -9.702 -0.262 7.540 1.00 95.38 106 ILE A C 1
ATOM 874 O O . ILE A 1 106 ? -10.212 -0.039 8.635 1.00 95.38 106 ILE A O 1
ATOM 878 N N . ALA A 1 107 ? -9.011 -1.379 7.299 1.00 94.06 107 ALA A N 1
ATOM 879 C CA . ALA A 1 107 ? -8.818 -2.416 8.307 1.00 94.06 107 ALA A CA 1
ATOM 880 C C . ALA A 1 107 ? -8.082 -1.879 9.547 1.00 94.06 107 ALA A C 1
ATOM 882 O O . ALA A 1 107 ? -8.498 -2.169 10.669 1.00 94.06 107 ALA A O 1
ATOM 883 N N . LEU A 1 108 ? -7.056 -1.044 9.354 1.00 91.81 108 LEU A N 1
ATOM 884 C CA . LEU A 1 108 ? -6.320 -0.385 10.433 1.00 91.81 108 LEU A CA 1
ATOM 885 C C . LEU A 1 108 ? -7.237 0.525 11.268 1.00 91.81 108 LEU A C 1
ATOM 887 O O . LEU A 1 108 ? -7.301 0.381 12.489 1.00 91.81 108 LEU A O 1
ATOM 891 N N . VAL A 1 109 ? -8.001 1.410 10.618 1.00 94.44 109 VAL A N 1
ATOM 892 C CA . VAL A 1 109 ? -8.951 2.323 11.287 1.00 94.44 109 VAL A CA 1
ATOM 893 C C . VAL A 1 109 ? -10.025 1.549 12.052 1.00 94.44 109 VAL A C 1
ATOM 895 O O . VAL A 1 109 ? -10.352 1.886 13.189 1.00 94.44 109 VAL A O 1
ATOM 898 N N . MET A 1 110 ? -10.545 0.479 11.453 1.00 95.44 110 MET A N 1
ATOM 899 C CA . MET A 1 110 ? -11.599 -0.353 12.034 1.00 95.44 110 MET A CA 1
ATOM 900 C C . MET A 1 110 ? -11.079 -1.356 13.073 1.00 95.44 110 MET A C 1
ATOM 902 O O . MET A 1 110 ? -11.879 -2.080 13.666 1.00 95.44 110 MET A O 1
ATOM 906 N N . ARG A 1 111 ? -9.758 -1.425 13.298 1.00 91.12 111 ARG A N 1
ATOM 907 C CA . ARG A 1 111 ? -9.092 -2.439 14.137 1.00 91.12 111 ARG A CA 1
ATOM 908 C C . ARG A 1 111 ? -9.452 -3.873 13.733 1.00 91.12 111 ARG A C 1
ATOM 910 O O . ARG A 1 111 ? -9.633 -4.753 14.574 1.00 91.12 111 ARG A O 1
ATOM 917 N N . GLN A 1 112 ? -9.569 -4.102 12.432 1.00 91.62 112 GLN A N 1
ATOM 918 C CA . GLN A 1 112 ? -9.888 -5.392 11.837 1.00 91.62 112 GLN A CA 1
ATOM 919 C C . GLN A 1 112 ? -8.647 -6.043 11.228 1.00 91.62 112 GLN A C 1
ATOM 921 O O . GLN A 1 112 ? -7.653 -5.399 10.890 1.00 91.62 112 GLN A O 1
ATOM 926 N N . LYS A 1 113 ? -8.708 -7.365 11.064 1.00 89.94 113 LYS A N 1
ATOM 927 C CA . LYS A 1 113 ? -7.652 -8.113 10.386 1.00 89.94 113 LYS A CA 1
ATOM 928 C C . LYS A 1 113 ? -7.749 -7.891 8.874 1.00 89.94 113 LYS A C 1
ATOM 930 O O . LYS A 1 113 ? -8.661 -8.399 8.234 1.00 89.94 113 LYS A O 1
ATOM 935 N N . TYR A 1 114 ? -6.777 -7.181 8.312 1.00 91.75 114 TYR A N 1
ATOM 936 C CA . TYR A 1 114 ? -6.544 -7.121 6.868 1.00 91.75 114 TYR A CA 1
ATOM 937 C C . TYR A 1 114 ? -6.131 -8.485 6.291 1.00 91.75 114 TYR A C 1
ATOM 939 O O . TYR A 1 114 ? -5.334 -9.213 6.895 1.00 91.75 114 TYR A O 1
ATOM 947 N N . ILE A 1 115 ? -6.650 -8.796 5.105 1.00 88.50 115 ILE A N 1
ATOM 948 C CA . ILE A 1 115 ? -6.257 -9.923 4.258 1.00 88.50 115 ILE A CA 1
ATOM 949 C C . ILE A 1 115 ? -6.075 -9.356 2.848 1.00 88.50 115 ILE A C 1
ATOM 951 O O . ILE A 1 115 ? -6.948 -8.640 2.365 1.00 88.50 115 ILE A O 1
ATOM 955 N N . GLN A 1 116 ? -4.933 -9.653 2.234 1.00 87.25 116 GLN A N 1
ATOM 956 C CA . GLN A 1 116 ? -4.638 -9.293 0.850 1.00 87.25 116 GLN A CA 1
ATOM 957 C C . GLN A 1 116 ? -5.213 -10.358 -0.093 1.00 87.25 116 GLN A C 1
ATOM 959 O O . GLN A 1 116 ? -5.096 -11.548 0.219 1.00 87.25 116 GLN A O 1
ATOM 964 N N . ASP A 1 117 ? -5.796 -9.927 -1.214 1.00 78.69 117 ASP A N 1
ATOM 965 C CA . ASP A 1 117 ? -6.329 -10.816 -2.265 1.00 78.69 117 ASP A CA 1
ATOM 966 C C . ASP A 1 117 ? -5.243 -11.355 -3.213 1.00 78.69 117 ASP A C 1
ATOM 968 O O . ASP A 1 117 ? -4.264 -10.620 -3.488 1.00 78.69 117 ASP A O 1
#

Foldseek 3Di:
DDDDDPPPDPPPPDDDDDDDDDPDPPDDDDQKDWDWDDDLQKIKIWIAGNPVVPDDDPPCRPGTDIDMDRALVSSVVVQCVPVVNVVRQDPVNVVLSSVLRVQNNVCSVVVHDRDRD

Sequence (117 aa):
MLNFFPSLDKHKFSVLRKNSHTLSFSKVSTNTYYLIQHNLDSLQVLYYNLHSLSHKNLRNLCPPIVFTAKTAKQISILLQYHNYVFFSLSSDHALYLGRELMKAEIALVMRQKYIQD

pLDDT: mean 70.88, std 25.19, range [25.78, 96.81]